Protein AF-A0A3D3L9H2-F1 (afdb_monomer_lite)

Radius of gyration: 18.34 Å; chains: 1; bounding box: 43×38×51 Å

Foldseek 3Di:
DDDDDDDDDDDPPPDDPDPPDDPDDDVPDQDVVLLVVLLCCCCPVFNQAAAFEAEAEEEPDDPNNVVSNCVNCVVNNYHYDYDYHYVVVVVVCVVVDDPVVVVVVVVVVVVVVVRGPYD

Secondary structure (DSSP, 8-state):
----------------------S--------HHHHHHHHHIIIIIS---TT-EEEEEEES--THHHHHHHHHHHHTT-EEEEEEE-HHHHHHHHHT--HHHHHHHHHHHHHHHTT-SB-

Structure (mmCIF, N/CA/C/O backbone):
data_AF-A0A3D3L9H2-F1
#
_entry.id   AF-A0A3D3L9H2-F1
#
loop_
_atom_site.group_PDB
_atom_site.id
_atom_site.type_symbol
_atom_site.label_atom_id
_atom_site.label_alt_id
_atom_site.label_comp_id
_atom_site.label_asym_id
_atom_site.label_entity_id
_atom_site.label_seq_id
_atom_site.pdbx_PDB_ins_code
_atom_site.Cartn_x
_atom_site.Cartn_y
_atom_site.Cartn_z
_atom_site.occupancy
_atom_site.B_iso_or_equiv
_atom_site.auth_seq_id
_atom_site.auth_comp_id
_atom_site.auth_asym_id
_atom_site.auth_atom_id
_atom_site.pdbx_PDB_model_num
ATOM 1 N N . MET A 1 1 ? 2.765 2.102 -36.249 1.00 35.34 1 MET A N 1
ATOM 2 C CA . MET A 1 1 ? 2.638 3.569 -36.111 1.00 35.34 1 MET A CA 1
ATOM 3 C C . MET A 1 1 ? 1.480 3.850 -35.159 1.00 35.34 1 MET A C 1
ATOM 5 O O . MET A 1 1 ? 0.342 3.926 -35.599 1.00 35.34 1 MET A O 1
ATOM 9 N N . PHE A 1 2 ? 1.743 3.882 -33.849 1.00 30.17 2 PHE A N 1
ATOM 10 C CA . PHE A 1 2 ? 0.716 4.150 -32.835 1.00 30.17 2 PHE A CA 1
ATOM 11 C C . PHE A 1 2 ? 0.670 5.651 -32.561 1.00 30.17 2 PHE A C 1
ATOM 13 O O . PHE A 1 2 ? 1.664 6.256 -32.166 1.00 30.17 2 PHE A O 1
ATOM 20 N N . ARG A 1 3 ? -0.476 6.261 -32.855 1.00 27.02 3 ARG A N 1
ATOM 21 C CA . ARG A 1 3 ? -0.701 7.699 -32.752 1.00 27.02 3 ARG A CA 1
ATOM 22 C C . ARG A 1 3 ? -1.293 8.006 -31.377 1.00 27.02 3 ARG A C 1
ATOM 24 O O . ARG A 1 3 ? -2.447 7.687 -31.123 1.00 27.02 3 ARG A O 1
ATOM 31 N N . TRP A 1 4 ? -0.507 8.644 -30.516 1.00 28.33 4 TRP A N 1
ATOM 32 C CA . TRP A 1 4 ? -0.996 9.307 -29.309 1.00 28.33 4 TRP A CA 1
ATOM 33 C C . TRP A 1 4 ? -1.699 10.608 -29.716 1.00 28.33 4 TRP A C 1
ATOM 35 O O . TRP A 1 4 ? -1.053 11.550 -30.175 1.00 28.33 4 TRP A O 1
ATOM 45 N N . THR A 1 5 ? -3.024 10.678 -29.597 1.00 43.22 5 THR A N 1
ATOM 46 C CA . THR A 1 5 ? -3.766 11.943 -29.723 1.00 43.22 5 THR A CA 1
ATOM 47 C C . THR A 1 5 ? -4.059 12.526 -28.346 1.00 43.22 5 THR A C 1
ATOM 49 O O . THR A 1 5 ? -4.691 11.893 -27.507 1.00 43.22 5 THR A O 1
ATOM 52 N N . ARG A 1 6 ? -3.569 13.756 -28.161 1.00 39.47 6 ARG A N 1
ATOM 53 C CA . ARG A 1 6 ? -3.789 14.708 -27.065 1.00 39.47 6 ARG A CA 1
ATOM 54 C C . ARG A 1 6 ? -5.237 14.691 -26.540 1.00 39.47 6 ARG A C 1
ATOM 56 O O . ARG A 1 6 ? -6.177 14.766 -27.325 1.00 39.47 6 ARG A O 1
ATOM 63 N N . PHE A 1 7 ? -5.385 14.658 -25.215 1.00 37.97 7 PHE A N 1
ATOM 64 C CA . PHE A 1 7 ? -6.657 14.807 -24.501 1.00 37.97 7 PHE A CA 1
ATOM 65 C C . PHE A 1 7 ? -7.315 16.151 -24.868 1.00 37.97 7 PHE A C 1
ATOM 67 O O . PHE A 1 7 ? -6.762 17.212 -24.579 1.00 37.97 7 PHE A O 1
ATOM 74 N N . SER A 1 8 ? -8.489 16.112 -25.502 1.00 37.19 8 SER A N 1
ATOM 75 C CA . SER A 1 8 ? -9.398 17.256 -25.609 1.00 37.19 8 SER A CA 1
ATOM 76 C C . SER A 1 8 ? -10.513 17.083 -24.585 1.00 37.19 8 SER A C 1
ATOM 78 O O . SER A 1 8 ? -11.194 16.060 -24.562 1.00 37.19 8 SER A O 1
ATOM 80 N N . SER A 1 9 ? -10.678 18.092 -23.737 1.00 50.94 9 SER A N 1
ATOM 81 C CA . SER A 1 9 ? -11.713 18.206 -22.717 1.00 50.94 9 SER A CA 1
ATOM 82 C C . SER A 1 9 ? -13.121 18.029 -23.299 1.00 50.94 9 SER A C 1
ATOM 84 O O . SER A 1 9 ? -13.606 18.885 -24.037 1.00 50.94 9 SER A O 1
ATOM 86 N N . GLY A 1 10 ? -13.789 16.948 -22.914 1.00 38.88 10 GLY A N 1
ATOM 87 C CA . GLY A 1 10 ? -15.223 16.749 -23.091 1.00 38.88 10 GLY A CA 1
ATOM 88 C C . GLY A 1 10 ? -15.671 15.661 -22.126 1.00 38.88 10 GLY A C 1
ATOM 89 O O . GLY A 1 10 ? -15.357 14.496 -22.333 1.00 38.88 10 GLY A O 1
ATOM 90 N N . SER A 1 11 ? -16.323 16.051 -21.030 1.00 43.22 11 SER A N 1
ATOM 91 C CA . SER A 1 11 ? -16.891 15.118 -20.050 1.00 43.22 11 SER A CA 1
ATOM 92 C C . SER A 1 11 ? -18.029 14.313 -20.688 1.00 43.22 11 SER A C 1
ATOM 94 O O .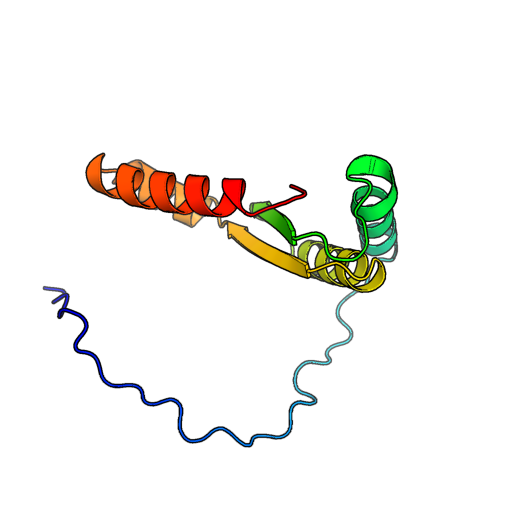 SER A 1 11 ? -18.982 14.936 -21.159 1.00 43.22 11 SER A O 1
ATOM 96 N N . PRO A 1 12 ? -17.995 12.965 -20.666 1.00 40.84 12 PRO A N 1
ATOM 97 C CA . PRO A 1 12 ? -19.131 12.141 -21.054 1.00 40.84 12 PRO A CA 1
ATOM 98 C C . PRO A 1 12 ? -19.830 11.508 -19.839 1.00 40.84 12 PRO A C 1
ATOM 100 O O . PRO A 1 12 ? -20.582 10.553 -20.001 1.00 40.84 12 PRO A O 1
ATOM 103 N N . PHE A 1 13 ? -19.598 11.994 -18.612 1.00 42.50 13 PHE A N 1
ATOM 104 C CA . PHE A 1 13 ? -20.194 11.405 -17.404 1.00 42.50 13 PHE A CA 1
ATOM 105 C C . PHE A 1 13 ? -21.634 11.898 -17.180 1.00 42.50 13 PHE A C 1
ATOM 107 O O . PHE A 1 13 ? -21.972 12.507 -16.171 1.00 42.50 13 PHE A O 1
ATOM 114 N N . ALA A 1 14 ? -22.489 11.641 -18.164 1.00 44.41 14 ALA A N 1
ATOM 115 C CA . ALA A 1 14 ? -23.934 11.759 -18.068 1.00 44.41 14 ALA A CA 1
ATOM 116 C C . ALA A 1 14 ? -24.541 10.502 -18.697 1.00 44.41 14 ALA A C 1
ATOM 118 O O . ALA A 1 14 ? -24.836 10.498 -19.886 1.00 44.41 14 ALA A O 1
ATOM 119 N N . ALA A 1 15 ? -24.635 9.437 -17.890 1.00 44.09 15 ALA A N 1
ATOM 120 C CA . ALA A 1 15 ? -25.586 8.317 -17.974 1.00 44.09 15 ALA A CA 1
ATOM 121 C C . ALA A 1 15 ? -24.944 7.021 -17.466 1.00 44.09 15 ALA A C 1
ATOM 123 O O . ALA A 1 15 ? -24.431 6.248 -18.263 1.00 44.09 15 ALA A O 1
ATOM 124 N N . LEU A 1 16 ? -25.023 6.758 -16.159 1.00 40.03 16 LEU A N 1
ATOM 125 C CA . LEU A 1 16 ? -25.034 5.397 -15.609 1.00 40.03 16 LEU A CA 1
ATOM 126 C C . LEU A 1 16 ? -25.831 5.400 -14.293 1.00 40.03 16 LEU A C 1
ATOM 128 O O . LEU A 1 16 ? -25.287 5.179 -13.215 1.00 40.03 16 LEU A O 1
ATOM 132 N N . ASP A 1 17 ? -27.139 5.644 -14.395 1.00 41.56 17 ASP A N 1
ATOM 133 C CA . ASP A 1 17 ? -28.100 5.088 -13.437 1.00 41.56 17 ASP A CA 1
ATOM 134 C C . ASP A 1 17 ? -28.208 3.586 -13.735 1.00 41.56 17 ASP A C 1
ATOM 136 O O . ASP A 1 17 ? -29.051 3.126 -14.504 1.00 41.56 17 ASP A O 1
ATOM 140 N N . ALA A 1 18 ? -27.278 2.814 -13.180 1.00 44.47 18 ALA A N 1
ATOM 141 C CA . ALA A 1 18 ? -27.347 1.363 -13.152 1.00 44.47 18 ALA A CA 1
ATOM 142 C C . ALA A 1 18 ? -27.372 0.932 -11.680 1.00 44.47 18 ALA A C 1
ATOM 144 O O . ALA A 1 18 ? -26.495 1.351 -10.919 1.00 44.47 18 ALA A O 1
ATOM 145 N N . PRO A 1 19 ? -28.352 0.121 -11.237 1.00 40.75 19 PRO A N 1
ATOM 146 C CA . PRO A 1 19 ? -28.412 -0.312 -9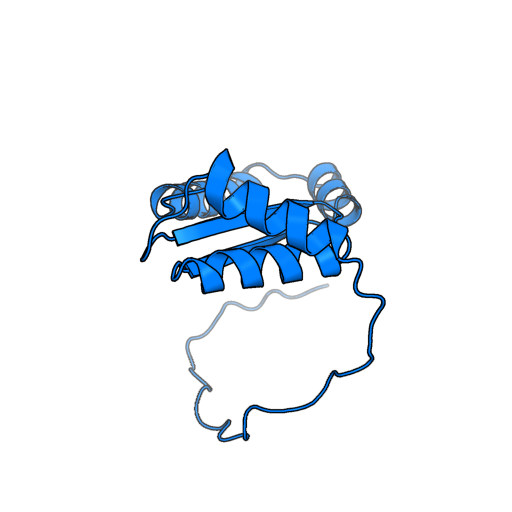.852 1.00 40.75 19 PRO A CA 1
ATOM 147 C C . PRO A 1 19 ? -27.161 -1.129 -9.519 1.00 40.75 19 PRO A C 1
ATOM 149 O O . PRO A 1 19 ? -26.923 -2.216 -10.047 1.00 40.75 19 PRO A O 1
ATOM 152 N N . ALA A 1 20 ? -26.353 -0.567 -8.625 1.00 51.66 20 ALA A N 1
ATOM 153 C CA . ALA A 1 20 ? -25.170 -1.175 -8.054 1.00 51.66 20 ALA A CA 1
ATOM 154 C C . ALA A 1 20 ? -25.555 -2.387 -7.195 1.00 51.66 20 ALA A C 1
ATOM 156 O O . ALA A 1 20 ? -25.718 -2.257 -5.989 1.00 51.66 20 ALA A O 1
ATOM 157 N N . ALA A 1 21 ? -25.703 -3.568 -7.796 1.00 50.09 21 ALA A N 1
ATOM 158 C CA . ALA A 1 21 ? -25.521 -4.837 -7.099 1.00 50.09 21 ALA A CA 1
ATOM 159 C C . ALA A 1 21 ? -25.543 -6.034 -8.060 1.00 50.09 21 ALA A C 1
ATOM 161 O O . ALA A 1 21 ? -26.500 -6.235 -8.801 1.00 50.09 21 ALA A O 1
ATOM 162 N N . ARG A 1 22 ? -24.556 -6.919 -7.853 1.00 51.56 22 ARG A N 1
ATOM 163 C CA . ARG A 1 22 ? -24.653 -8.383 -8.017 1.00 51.56 22 ARG A CA 1
ATOM 164 C C . ARG A 1 22 ? -24.183 -9.018 -9.330 1.00 51.56 22 ARG A C 1
ATOM 166 O O . ARG A 1 22 ? -24.874 -9.865 -9.875 1.00 51.56 22 ARG A O 1
ATOM 173 N N . VAL A 1 23 ? -22.944 -8.758 -9.735 1.00 51.19 23 VAL A N 1
ATOM 174 C CA . VAL A 1 23 ? -22.130 -9.698 -10.538 1.00 51.19 23 VAL A CA 1
ATOM 175 C C . VAL A 1 23 ? -20.677 -9.407 -10.135 1.00 51.19 23 VAL A C 1
ATOM 177 O O . VAL A 1 23 ? -20.180 -8.338 -10.446 1.00 51.19 23 VAL A O 1
ATOM 180 N N . TYR A 1 24 ? -20.037 -10.109 -9.197 1.00 47.12 24 TYR A N 1
ATOM 181 C CA . TYR A 1 24 ? -19.552 -11.487 -9.256 1.00 47.12 24 TYR A CA 1
ATOM 182 C C . TYR A 1 24 ? -19.659 -12.143 -7.868 1.00 47.12 24 TYR A C 1
ATOM 184 O O . TYR A 1 24 ? -18.980 -11.731 -6.929 1.00 47.12 24 TYR A O 1
ATOM 192 N N . SER A 1 25 ? -20.474 -13.188 -7.721 1.00 51.25 25 SER A N 1
ATOM 193 C CA . SER A 1 25 ? -20.375 -14.103 -6.579 1.00 51.25 25 SER A CA 1
ATOM 194 C C . SER A 1 25 ? -20.176 -15.513 -7.112 1.00 51.25 25 SER A C 1
ATOM 196 O O . SER A 1 25 ? -21.112 -16.294 -7.234 1.00 51.25 25 SER A O 1
ATOM 198 N N . SER A 1 26 ? -18.929 -15.816 -7.456 1.00 48.91 26 SER A N 1
ATOM 199 C CA . SER A 1 26 ? -18.417 -17.168 -7.255 1.00 48.91 26 SER A CA 1
ATOM 200 C C . SER A 1 26 ? -17.938 -17.220 -5.802 1.00 48.91 26 SER A C 1
ATOM 202 O O . SER A 1 26 ? -17.269 -16.271 -5.379 1.00 48.91 26 SER A O 1
ATOM 204 N N . PRO A 1 27 ? -18.252 -18.259 -5.008 1.00 53.09 27 PRO A N 1
ATOM 205 C CA . PRO A 1 27 ? -17.685 -18.409 -3.675 1.00 53.09 27 PRO A CA 1
ATOM 206 C C . PRO A 1 27 ? -16.213 -18.797 -3.849 1.00 53.09 27 PRO A C 1
ATOM 208 O O . PRO A 1 27 ? -15.848 -19.968 -3.843 1.00 53.09 27 PRO A O 1
ATOM 211 N N . ALA A 1 28 ? -15.359 -17.814 -4.125 1.00 55.59 28 ALA A N 1
ATOM 212 C CA . ALA A 1 28 ? -13.940 -18.043 -4.316 1.00 55.59 28 ALA A CA 1
ATOM 213 C C . ALA A 1 28 ? -13.309 -18.273 -2.942 1.00 55.59 28 ALA A C 1
ATOM 215 O O . ALA A 1 28 ? -13.282 -17.353 -2.129 1.00 55.59 28 ALA A O 1
ATOM 216 N N . MET A 1 29 ? -12.879 -19.518 -2.706 1.00 66.88 29 MET A N 1
ATOM 217 C CA . MET A 1 29 ? -11.896 -19.977 -1.716 1.00 66.88 29 MET A CA 1
ATOM 218 C C . MET A 1 29 ? -11.426 -18.871 -0.758 1.00 66.88 29 MET A C 1
ATOM 220 O O . MET A 1 29 ? -10.404 -18.220 -0.964 1.00 66.88 29 MET A O 1
ATOM 224 N N . HIS A 1 30 ? -12.239 -18.623 0.264 1.00 73.19 30 HIS A N 1
ATOM 225 C CA . HIS A 1 30 ? -11.978 -17.613 1.273 1.00 73.19 30 HIS A CA 1
ATOM 226 C C . HIS A 1 30 ? -11.168 -18.263 2.391 1.00 73.19 30 HIS A C 1
ATOM 228 O O . HIS A 1 30 ? -11.729 -18.978 3.220 1.00 73.19 30 HIS A O 1
ATOM 234 N N . ASP A 1 31 ? -9.849 -18.067 2.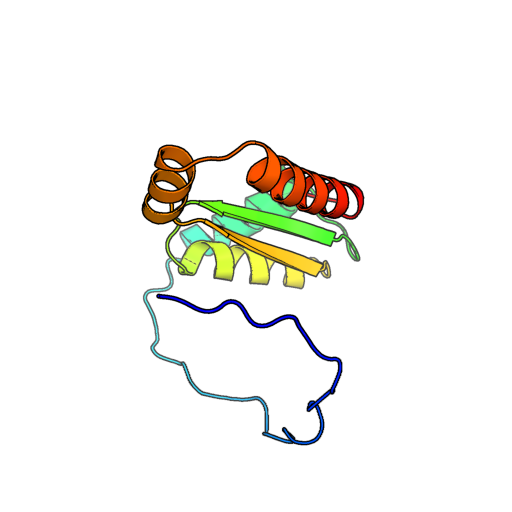380 1.00 88.00 31 ASP A N 1
ATOM 235 C CA . ASP A 1 31 ? -9.007 -18.507 3.491 1.00 88.00 31 ASP A CA 1
ATOM 236 C C . ASP A 1 31 ? -9.129 -17.493 4.649 1.00 88.00 31 ASP A C 1
ATOM 238 O O . ASP A 1 31 ? -8.687 -16.347 4.501 1.00 88.00 31 ASP A O 1
ATOM 242 N N . PRO A 1 32 ? -9.697 -17.881 5.810 1.00 92.19 32 PRO A N 1
ATOM 243 C CA . PRO A 1 32 ? -9.867 -16.982 6.952 1.00 92.19 32 PRO A CA 1
ATOM 244 C C . PRO A 1 32 ? -8.540 -16.453 7.513 1.00 92.19 32 PRO A C 1
ATOM 246 O O . PRO A 1 32 ? -8.530 -15.431 8.201 1.00 92.19 32 PRO A O 1
ATOM 249 N N . ARG A 1 33 ? -7.407 -17.102 7.212 1.00 94.44 33 ARG A N 1
ATOM 250 C CA . ARG A 1 33 ? -6.079 -16.622 7.617 1.00 94.44 33 ARG A CA 1
ATOM 251 C C . ARG A 1 33 ? -5.709 -15.311 6.928 1.00 94.44 33 ARG A C 1
ATOM 253 O O . ARG A 1 33 ? -5.065 -14.472 7.551 1.00 94.44 33 ARG A O 1
ATOM 260 N N . VAL A 1 34 ? -6.141 -15.109 5.679 1.00 95.12 34 VAL A N 1
ATOM 261 C CA . VAL A 1 34 ? -5.886 -13.863 4.933 1.00 95.12 34 VAL A CA 1
ATOM 262 C C . VAL A 1 34 ? -6.636 -12.701 5.582 1.00 95.12 34 VAL A C 1
ATOM 264 O O . VAL A 1 34 ? -6.068 -11.633 5.793 1.00 95.12 34 VAL A O 1
ATOM 267 N N . ASP A 1 35 ? -7.882 -12.935 5.990 1.00 95.06 35 ASP A N 1
ATOM 268 C CA . ASP A 1 35 ? -8.684 -11.955 6.723 1.00 95.06 35 ASP A CA 1
ATOM 269 C C . ASP A 1 35 ? -8.096 -11.629 8.096 1.00 95.06 35 ASP A C 1
ATOM 271 O O . ASP A 1 35 ? -8.079 -10.468 8.510 1.00 95.06 35 ASP A O 1
ATOM 275 N N . GLN A 1 36 ? -7.612 -12.644 8.815 1.00 96.25 36 GLN A N 1
ATOM 276 C CA . GLN A 1 36 ? -6.972 -12.446 10.110 1.00 96.25 36 GLN A CA 1
ATOM 277 C C . GLN A 1 36 ? -5.699 -11.606 9.976 1.00 96.25 36 GLN A C 1
ATOM 279 O O . GLN A 1 36 ? -5.533 -10.639 10.721 1.00 96.25 36 GLN A O 1
ATOM 284 N N . LEU A 1 37 ? -4.848 -11.929 9.000 1.00 96.62 37 LEU A N 1
ATOM 285 C CA . LEU A 1 37 ? -3.640 -11.165 8.707 1.00 96.62 37 LEU A CA 1
ATOM 286 C C . LEU A 1 37 ? -3.978 -9.719 8.330 1.00 96.62 37 LEU A C 1
ATOM 288 O O . LEU A 1 37 ? -3.399 -8.792 8.890 1.00 96.62 37 LEU A O 1
ATOM 292 N N . ALA A 1 38 ? -4.952 -9.508 7.441 1.00 96.94 38 ALA A N 1
ATOM 293 C CA . ALA A 1 38 ? -5.369 -8.170 7.033 1.00 96.94 38 ALA A CA 1
ATOM 294 C C . ALA A 1 38 ? -5.836 -7.320 8.225 1.00 96.94 38 ALA A C 1
ATOM 296 O O . ALA A 1 38 ? -5.457 -6.157 8.348 1.00 96.94 38 ALA A O 1
ATOM 297 N N . ARG A 1 39 ? -6.612 -7.904 9.149 1.00 96.56 39 ARG A N 1
ATOM 298 C CA . ARG A 1 39 ? -7.022 -7.217 10.386 1.00 96.56 39 ARG A CA 1
ATOM 299 C C . ARG A 1 39 ? -5.830 -6.888 11.275 1.00 96.56 39 ARG A C 1
ATOM 301 O O . ARG A 1 39 ? -5.784 -5.789 11.819 1.00 96.56 39 ARG A O 1
ATOM 308 N N . GLN A 1 40 ? -4.882 -7.813 11.418 1.00 97.06 40 GLN A N 1
ATOM 309 C CA . GLN A 1 40 ? -3.683 -7.590 12.223 1.00 97.06 40 GLN A CA 1
ATOM 310 C C . GLN A 1 40 ? -2.835 -6.444 11.675 1.00 97.06 40 GLN A C 1
ATOM 312 O O . GLN A 1 40 ? -2.474 -5.550 12.437 1.00 97.06 40 GLN A O 1
ATOM 317 N N . LEU A 1 41 ? -2.591 -6.430 10.364 1.00 96.81 41 LEU A N 1
ATOM 318 C CA . LEU A 1 41 ? -1.841 -5.361 9.712 1.00 96.81 41 LEU A CA 1
ATOM 319 C C . LEU A 1 41 ? -2.519 -4.008 9.941 1.00 96.81 41 LEU A C 1
ATOM 321 O O . LEU A 1 41 ? -1.894 -3.111 10.495 1.00 96.81 41 LEU A O 1
ATOM 325 N N . VAL A 1 42 ? -3.816 -3.903 9.638 1.00 96.44 42 VAL A N 1
ATOM 326 C CA . VAL A 1 42 ? -4.565 -2.640 9.740 1.00 96.44 42 VAL A CA 1
ATOM 327 C C . VAL A 1 42 ? -4.664 -2.127 11.183 1.00 96.44 42 VAL A C 1
ATOM 329 O O . VAL A 1 42 ? -4.473 -0.936 11.431 1.00 96.44 42 VAL A O 1
ATOM 332 N N . GLN A 1 43 ? -4.980 -3.000 12.144 1.00 93.38 43 GLN A N 1
ATOM 333 C CA . GLN A 1 43 ? -5.297 -2.585 13.517 1.00 93.38 43 GLN A CA 1
ATOM 334 C C . GLN A 1 43 ? -4.073 -2.506 14.427 1.00 93.38 43 GLN A C 1
ATOM 336 O O . GLN A 1 43 ? -3.997 -1.606 15.259 1.00 93.38 43 GLN A O 1
ATOM 341 N N . TYR A 1 44 ? -3.138 -3.449 14.303 1.00 92.69 44 TYR A N 1
ATOM 342 C CA . TYR A 1 44 ? -1.994 -3.540 15.209 1.00 92.69 44 TYR A CA 1
ATOM 343 C C . TYR A 1 44 ? -0.737 -2.928 14.602 1.00 92.69 44 TYR A C 1
ATOM 345 O O . TYR A 1 44 ? -0.081 -2.134 15.273 1.00 92.69 44 TYR A O 1
ATOM 353 N N . SER A 1 45 ? -0.400 -3.278 13.357 1.00 93.88 45 SER A N 1
ATOM 354 C CA . SER A 1 45 ? 0.853 -2.829 12.736 1.00 93.88 45 SER A CA 1
ATOM 355 C C . SER A 1 45 ? 0.789 -1.366 12.308 1.00 93.88 45 SER A C 1
ATOM 357 O O . SER A 1 45 ? 1.660 -0.589 12.682 1.00 93.88 45 SER A O 1
ATOM 359 N N . THR A 1 46 ? -0.250 -0.980 11.568 1.00 93.81 46 THR A N 1
ATOM 360 C CA . THR A 1 46 ? -0.405 0.386 11.041 1.00 93.81 46 THR A CA 1
ATOM 361 C C . THR A 1 46 ? -1.291 1.268 11.919 1.00 93.81 46 THR A C 1
ATOM 363 O O . THR A 1 46 ? -1.349 2.470 11.703 1.00 93.81 46 THR A O 1
ATOM 366 N N . GLN A 1 47 ? -1.975 0.688 12.916 1.00 95.69 47 GLN A N 1
ATOM 367 C CA . GLN A 1 47 ? -2.831 1.398 13.880 1.00 95.69 47 GLN A CA 1
ATOM 368 C C . GLN A 1 47 ? -3.803 2.391 13.226 1.00 95.69 47 GLN A C 1
ATOM 370 O O . GLN A 1 47 ? -3.984 3.512 13.708 1.00 95.69 47 GLN A O 1
ATOM 375 N N . VAL A 1 48 ? -4.431 1.963 12.129 1.00 96.62 48 VAL A N 1
ATOM 376 C CA . VAL A 1 48 ? -5.307 2.805 11.308 1.00 96.62 48 VAL A CA 1
ATOM 377 C C . VAL A 1 48 ? -6.446 3.367 12.148 1.00 96.62 48 VAL A C 1
ATOM 379 O O . VAL A 1 48 ? -7.143 2.638 12.865 1.00 96.62 48 VAL A O 1
ATOM 382 N N . LYS A 1 49 ? -6.668 4.672 12.020 1.00 96.31 49 LYS A N 1
ATOM 383 C CA . LYS A 1 49 ? -7.713 5.414 12.716 1.00 96.31 49 LYS A CA 1
ATOM 384 C C . LYS A 1 49 ? -8.850 5.758 11.768 1.00 96.31 49 LYS A C 1
ATOM 386 O O . LYS A 1 49 ? -8.747 5.748 10.544 1.00 96.31 49 LYS A O 1
ATOM 391 N N . LYS A 1 50 ? -9.994 6.084 12.366 1.00 97.62 50 LYS A N 1
ATOM 392 C CA . LYS A 1 50 ? -11.159 6.554 11.621 1.00 97.62 50 LYS A CA 1
ATOM 393 C C . LYS A 1 50 ? -10.796 7.826 10.852 1.00 97.62 50 LYS A C 1
ATOM 395 O O . LYS A 1 50 ? -10.437 8.825 11.466 1.00 97.62 50 LYS A O 1
ATOM 400 N N . GLY A 1 51 ? -11.053 7.812 9.548 1.00 96.44 51 GLY A N 1
ATOM 401 C CA . GLY A 1 51 ? -10.818 8.946 8.656 1.00 96.44 51 GLY A CA 1
ATOM 402 C C . GLY A 1 51 ? -9.493 8.899 7.899 1.00 96.44 51 GLY A C 1
ATOM 403 O O . GLY A 1 51 ? -9.405 9.600 6.895 1.00 96.44 51 GLY A O 1
ATOM 404 N N . ASP A 1 52 ? -8.548 8.048 8.310 1.00 97.81 52 ASP A N 1
ATOM 405 C CA . ASP A 1 52 ? -7.228 7.946 7.683 1.00 97.81 52 ASP A CA 1
ATOM 406 C C . ASP A 1 52 ? -7.332 7.555 6.204 1.00 97.81 52 ASP A C 1
ATOM 408 O O . ASP A 1 52 ? -8.163 6.723 5.810 1.00 97.81 52 ASP A O 1
ATOM 412 N N . LEU A 1 53 ? -6.457 8.134 5.388 1.00 97.62 53 LEU A N 1
ATOM 413 C CA . LEU A 1 53 ? -6.165 7.676 4.037 1.00 97.62 53 LEU A CA 1
ATOM 414 C C . LEU A 1 53 ? -5.044 6.639 4.094 1.00 97.62 53 LEU A C 1
ATOM 416 O O . LEU A 1 53 ? -3.906 6.952 4.436 1.00 97.62 53 LEU A O 1
ATOM 420 N N . VAL A 1 54 ? -5.379 5.395 3.757 1.00 97.75 54 VAL A N 1
ATOM 421 C CA . VAL A 1 54 ? -4.460 4.255 3.837 1.00 97.75 54 VAL A CA 1
ATOM 422 C C . VAL A 1 54 ? -4.072 3.834 2.434 1.00 97.75 54 VAL A C 1
ATOM 424 O O . VAL A 1 54 ? -4.936 3.401 1.666 1.00 97.75 54 VAL A O 1
ATOM 427 N N . TRP A 1 55 ? -2.790 3.932 2.100 1.00 97.62 55 TRP A N 1
ATOM 428 C CA . TRP A 1 55 ? -2.293 3.488 0.807 1.00 97.62 55 TRP A CA 1
ATOM 429 C C . TRP A 1 55 ? -1.835 2.036 0.861 1.00 97.62 55 TRP A C 1
ATOM 431 O O . TRP A 1 55 ? -0.875 1.694 1.529 1.00 97.62 55 TRP A O 1
ATOM 441 N N . LEU A 1 56 ? -2.540 1.177 0.134 1.00 97.12 56 LEU A N 1
ATOM 442 C CA . LEU A 1 56 ? -2.221 -0.231 -0.031 1.00 97.12 56 LEU A CA 1
ATOM 443 C C . LEU A 1 56 ? -1.466 -0.420 -1.347 1.00 97.12 56 LEU A C 1
ATOM 445 O O . LEU A 1 56 ? -2.084 -0.403 -2.417 1.00 97.12 56 LEU A O 1
ATOM 449 N N . ASP A 1 57 ? -0.153 -0.618 -1.255 1.00 95.75 57 ASP A N 1
ATOM 450 C CA . ASP A 1 57 ? 0.705 -0.871 -2.412 1.00 95.75 57 ASP A CA 1
ATOM 451 C C . ASP A 1 57 ? 1.070 -2.358 -2.517 1.00 95.75 57 ASP A C 1
ATOM 453 O O . ASP A 1 57 ? 1.771 -2.925 -1.678 1.00 95.75 57 ASP A O 1
ATOM 457 N N . CYS A 1 58 ? 0.501 -3.033 -3.510 1.00 96.19 58 CYS A N 1
ATOM 458 C CA . CYS A 1 58 ? 0.431 -4.490 -3.568 1.00 96.19 58 CYS A CA 1
ATOM 459 C C . CYS A 1 58 ? 1.158 -5.031 -4.804 1.00 96.19 58 CYS A C 1
ATOM 461 O O . CYS A 1 58 ? 0.725 -4.779 -5.925 1.00 96.19 58 CYS A O 1
ATOM 463 N N . TYR A 1 59 ? 2.199 -5.844 -4.605 1.00 96.31 59 TYR A N 1
ATOM 464 C CA . TYR A 1 59 ? 3.038 -6.405 -5.675 1.00 96.31 59 TYR A CA 1
ATOM 465 C C . TYR A 1 59 ? 2.799 -7.908 -5.839 1.00 96.31 59 TYR A C 1
ATOM 467 O O . TYR A 1 59 ? 3.028 -8.664 -4.898 1.00 96.31 59 TYR A O 1
ATOM 475 N N . ASP A 1 60 ? 2.328 -8.336 -7.016 1.00 94.75 60 ASP A N 1
ATOM 476 C CA . ASP A 1 60 ? 2.088 -9.743 -7.398 1.00 94.75 60 ASP A CA 1
ATOM 477 C C . ASP A 1 60 ? 1.300 -10.586 -6.377 1.00 94.75 60 ASP A C 1
ATOM 479 O O . ASP A 1 60 ? 1.419 -11.813 -6.314 1.00 94.75 60 ASP A O 1
ATOM 483 N N . VAL A 1 61 ? 0.474 -9.941 -5.553 1.00 93.12 61 VAL A N 1
ATOM 484 C CA . VAL A 1 61 ? -0.351 -10.633 -4.561 1.00 93.12 61 VAL A CA 1
ATOM 485 C C . VAL A 1 61 ? -1.630 -11.175 -5.203 1.00 93.12 61 VAL A C 1
ATOM 487 O O . VAL A 1 61 ? -2.230 -10.516 -6.057 1.00 93.12 61 VAL A O 1
ATOM 490 N N . PRO A 1 62 ? -2.120 -12.354 -4.778 1.00 92.69 62 PRO A N 1
ATOM 491 C CA . PRO A 1 62 ? -3.414 -12.843 -5.231 1.00 92.69 62 PRO A CA 1
ATOM 492 C C . PRO A 1 62 ? -4.519 -11.891 -4.768 1.00 92.69 62 PRO A C 1
ATOM 494 O O . PRO A 1 62 ? -4.491 -11.410 -3.637 1.00 92.69 62 PRO A O 1
ATOM 497 N N . ASN A 1 63 ? -5.539 -11.686 -5.607 1.00 92.31 63 ASN A N 1
ATOM 498 C CA . ASN A 1 63 ? -6.620 -10.716 -5.371 1.00 92.31 63 ASN A CA 1
ATOM 499 C C . ASN A 1 63 ? -7.314 -10.849 -4.005 1.00 92.31 63 ASN A C 1
ATOM 501 O O . ASN A 1 63 ? -7.867 -9.873 -3.505 1.00 92.31 63 ASN A O 1
ATOM 505 N N . CYS A 1 64 ? -7.290 -12.027 -3.376 1.00 93.12 64 CYS A N 1
ATOM 506 C CA . CYS A 1 64 ? -7.854 -12.217 -2.041 1.00 93.12 64 CYS A CA 1
ATOM 507 C C . CYS A 1 64 ? -7.193 -11.329 -0.970 1.00 93.12 64 CYS A C 1
ATOM 509 O O . CYS A 1 64 ? -7.891 -10.877 -0.066 1.00 93.12 64 CYS A O 1
ATOM 511 N N . VAL A 1 65 ? -5.896 -11.027 -1.091 1.00 94.62 65 VAL A N 1
ATOM 512 C CA . VAL A 1 65 ? -5.140 -10.211 -0.128 1.00 94.62 65 VAL A CA 1
ATOM 513 C C . VAL A 1 65 ? -5.560 -8.734 -0.158 1.00 94.62 65 VAL A C 1
ATOM 515 O O . VAL A 1 65 ? -6.031 -8.251 0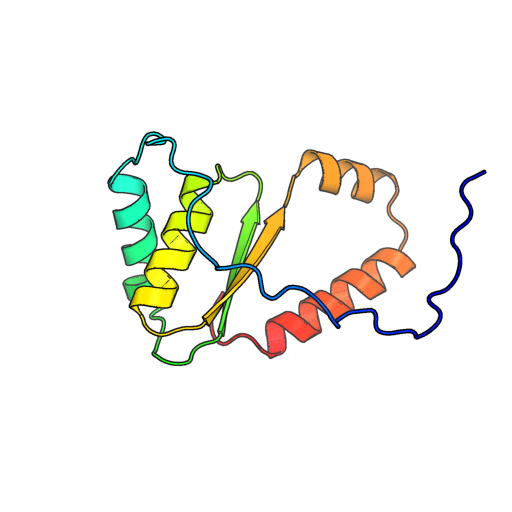.874 1.00 94.62 65 VAL A O 1
ATOM 518 N N . PRO A 1 66 ? -5.483 -8.002 -1.291 1.00 96.06 66 PRO A N 1
ATOM 519 C CA . PRO A 1 66 ? -5.921 -6.609 -1.336 1.00 96.06 66 PRO A CA 1
ATOM 520 C C . PRO A 1 66 ? -7.416 -6.483 -1.026 1.00 96.06 66 PRO A C 1
ATOM 522 O O . PRO A 1 66 ? -7.815 -5.548 -0.340 1.00 96.06 66 PRO A O 1
ATOM 525 N N . LEU A 1 67 ? -8.251 -7.452 -1.428 1.00 96.19 67 LEU A N 1
ATOM 526 C CA . LEU A 1 67 ? -9.669 -7.465 -1.050 1.00 96.19 67 LEU A CA 1
ATOM 527 C C . LEU A 1 67 ? -9.871 -7.574 0.470 1.00 96.19 67 LEU A C 1
ATOM 529 O O . LEU A 1 67 ? -10.725 -6.872 1.017 1.00 96.19 67 LEU A O 1
ATOM 533 N N . ALA A 1 68 ? -9.105 -8.424 1.158 1.00 96.44 68 ALA A N 1
ATOM 534 C CA . ALA A 1 68 ? -9.161 -8.544 2.614 1.00 96.44 68 ALA A CA 1
ATOM 535 C C . ALA A 1 68 ? -8.660 -7.269 3.317 1.00 96.44 68 ALA A C 1
ATOM 537 O O . ALA A 1 68 ? -9.306 -6.797 4.255 1.00 96.44 68 ALA A O 1
ATOM 538 N N . LEU A 1 69 ? -7.572 -6.663 2.829 1.00 97.31 69 LEU A N 1
ATOM 539 C CA . LEU A 1 69 ? -7.040 -5.398 3.352 1.00 97.31 69 LEU A CA 1
ATOM 540 C C . LEU A 1 69 ? -8.040 -4.249 3.193 1.00 97.31 69 LEU A C 1
ATOM 542 O O . LEU A 1 69 ? -8.334 -3.563 4.169 1.00 97.31 69 LEU A O 1
ATOM 546 N N . ILE A 1 70 ? -8.651 -4.094 2.013 1.00 97.38 70 ILE A N 1
ATOM 547 C CA . ILE A 1 70 ? -9.706 -3.095 1.771 1.00 97.38 70 ILE A CA 1
ATOM 548 C C . ILE A 1 70 ? -10.841 -3.263 2.787 1.00 97.38 70 ILE A C 1
ATOM 550 O O . ILE A 1 70 ? -11.274 -2.288 3.403 1.00 97.38 70 ILE A O 1
ATOM 554 N N . ARG A 1 71 ? -11.313 -4.498 3.003 1.00 97.38 71 ARG A N 1
ATOM 555 C CA . ARG A 1 71 ? -12.380 -4.785 3.976 1.00 97.38 71 ARG A CA 1
ATOM 556 C C . ARG A 1 71 ? -11.964 -4.416 5.399 1.00 97.38 71 ARG A C 1
ATOM 558 O O . ARG A 1 71 ? -12.769 -3.832 6.122 1.00 97.38 71 ARG A O 1
ATOM 565 N N . ALA A 1 72 ? -10.731 -4.725 5.796 1.00 97.38 72 ALA A N 1
ATOM 566 C CA . ALA A 1 72 ? -10.208 -4.393 7.118 1.00 97.38 72 ALA A CA 1
ATOM 567 C C . ALA A 1 72 ? -10.079 -2.871 7.332 1.00 97.38 72 ALA A C 1
ATOM 569 O O . ALA A 1 72 ? -10.508 -2.369 8.372 1.00 97.38 72 ALA A O 1
ATOM 570 N N . VAL A 1 73 ? -9.584 -2.124 6.339 1.00 98.06 73 VAL A N 1
ATOM 571 C CA . VAL A 1 73 ? -9.482 -0.650 6.381 1.00 98.06 73 VAL A CA 1
ATOM 572 C C . VAL A 1 73 ? -10.867 -0.002 6.484 1.00 98.06 73 VAL A C 1
ATOM 574 O O . VAL A 1 73 ? -11.097 0.863 7.330 1.00 98.06 73 VAL A O 1
ATOM 577 N N . VAL A 1 74 ? -11.831 -0.457 5.677 1.00 97.75 74 VAL A N 1
ATOM 578 C CA . VAL A 1 74 ? -13.212 0.052 5.735 1.00 97.75 74 VAL A CA 1
ATOM 579 C C . VAL A 1 74 ? -13.868 -0.281 7.078 1.00 97.75 74 VAL A C 1
ATOM 581 O O . VAL A 1 74 ? -14.568 0.562 7.641 1.00 97.75 74 VAL A O 1
ATOM 584 N N . ALA A 1 75 ? -13.611 -1.465 7.643 1.00 97.38 75 ALA A N 1
ATOM 585 C CA . ALA A 1 75 ? -14.094 -1.829 8.977 1.00 97.38 75 ALA A CA 1
ATOM 586 C C . ALA A 1 75 ? -13.526 -0.910 10.078 1.00 97.38 75 ALA A C 1
ATOM 588 O O . ALA A 1 75 ? -14.234 -0.600 11.039 1.00 97.38 75 ALA A O 1
ATOM 589 N N . ALA A 1 76 ? -12.300 -0.403 9.908 1.00 96.75 76 ALA A N 1
ATOM 590 C CA . ALA A 1 76 ? -11.700 0.627 10.761 1.00 96.75 76 ALA A CA 1
ATOM 591 C C . ALA A 1 76 ? -12.254 2.050 10.507 1.00 96.75 76 ALA A C 1
ATOM 593 O O . ALA A 1 76 ? -11.874 2.996 11.196 1.00 96.75 76 ALA A O 1
ATOM 594 N N . LYS A 1 77 ? -13.202 2.213 9.568 1.00 97.62 77 LYS A N 1
ATOM 595 C CA . LYS A 1 77 ? -13.791 3.496 9.135 1.00 97.62 77 LYS A CA 1
ATOM 596 C C . LYS A 1 77 ? -12.764 4.453 8.512 1.00 97.62 77 LYS A C 1
ATOM 598 O O . LYS A 1 77 ? -12.913 5.673 8.612 1.00 97.62 77 LYS A O 1
ATOM 603 N N . ALA A 1 78 ? -11.744 3.891 7.878 1.00 97.75 78 ALA A N 1
ATOM 604 C CA . ALA A 1 78 ? -10.743 4.595 7.089 1.00 97.75 78 ALA A CA 1
ATOM 605 C C . ALA A 1 78 ? -11.025 4.445 5.584 1.00 97.75 78 ALA A C 1
ATOM 607 O O . ALA A 1 78 ? -11.992 3.793 5.172 1.00 97.75 78 ALA A O 1
ATOM 608 N N . ARG A 1 79 ? -10.202 5.087 4.756 1.00 98.06 79 ARG A N 1
ATOM 609 C CA . ARG A 1 79 ? -10.359 5.163 3.301 1.00 98.06 79 ARG A CA 1
ATOM 610 C C . ARG A 1 79 ? -9.166 4.501 2.604 1.00 98.06 79 ARG A C 1
ATOM 612 O O . ARG A 1 79 ? -8.077 5.068 2.627 1.00 98.06 79 ARG A O 1
ATOM 619 N N . PRO A 1 80 ? -9.350 3.329 1.973 1.00 97.62 80 PRO A N 1
ATOM 620 C CA . PRO A 1 80 ? -8.271 2.669 1.252 1.00 97.62 80 PRO A CA 1
ATOM 621 C C . PRO A 1 80 ? -8.038 3.323 -0.116 1.00 97.62 80 PRO A C 1
ATOM 623 O O . PRO A 1 80 ? -8.977 3.540 -0.883 1.00 97.62 80 PRO A O 1
ATOM 626 N N . VAL A 1 81 ? -6.774 3.568 -0.439 1.00 97.31 81 VAL A N 1
ATOM 627 C CA . VAL A 1 81 ? -6.264 3.881 -1.777 1.00 97.31 81 VAL A CA 1
ATOM 628 C C . VAL A 1 81 ? -5.411 2.694 -2.194 1.00 97.31 81 VAL A C 1
ATOM 630 O O . VAL A 1 81 ? -4.539 2.290 -1.440 1.00 97.31 81 VAL A O 1
ATOM 633 N N . VAL A 1 82 ? -5.675 2.087 -3.349 1.00 96.69 82 VAL A N 1
ATOM 634 C CA . VAL A 1 82 ? -5.055 0.802 -3.710 1.00 96.69 82 VAL A CA 1
ATOM 635 C C . VAL A 1 82 ? -4.300 0.926 -5.013 1.00 96.69 82 VAL A C 1
ATOM 637 O O . VAL A 1 82 ? -4.835 1.449 -5.992 1.00 96.69 82 VAL A O 1
ATOM 640 N N . ARG A 1 83 ? -3.086 0.382 -5.034 1.00 95.50 83 ARG A N 1
ATOM 641 C CA . ARG A 1 83 ? -2.304 0.195 -6.245 1.00 95.50 83 ARG A CA 1
ATOM 642 C C . ARG A 1 83 ? -1.856 -1.256 -6.349 1.00 95.50 83 ARG A C 1
ATOM 644 O O . ARG A 1 83 ? -1.426 -1.865 -5.374 1.00 95.50 83 ARG A O 1
ATOM 651 N N . LEU A 1 84 ? -2.046 -1.818 -7.538 1.00 96.38 84 LEU A N 1
ATOM 652 C CA . LEU A 1 84 ? -1.640 -3.176 -7.865 1.00 96.38 84 LEU A CA 1
ATOM 653 C C . LEU A 1 84 ? -0.483 -3.103 -8.849 1.00 96.38 84 LEU A C 1
ATOM 655 O O . LEU A 1 84 ? -0.577 -2.420 -9.870 1.00 96.38 84 LEU A O 1
ATOM 659 N N . HIS A 1 85 ? 0.571 -3.840 -8.544 1.00 95.94 85 HIS A N 1
ATOM 660 C CA . HIS A 1 85 ? 1.757 -3.962 -9.362 1.00 95.94 85 HIS A CA 1
ATOM 661 C C . HIS A 1 85 ? 1.891 -5.389 -9.869 1.00 95.94 85 HIS A C 1
ATOM 663 O O . HIS A 1 85 ? 1.818 -6.349 -9.101 1.00 95.94 85 HIS A O 1
ATOM 669 N N . ASP A 1 86 ? 2.117 -5.495 -11.174 1.00 96.69 86 ASP A N 1
ATO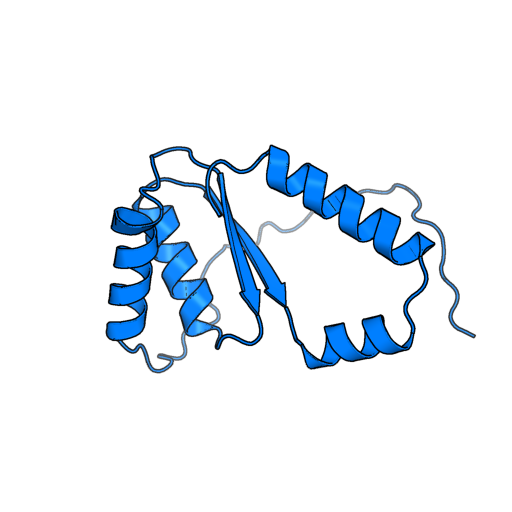M 670 C CA . ASP A 1 86 ? 2.587 -6.710 -11.822 1.00 96.69 86 ASP A CA 1
ATOM 671 C C . ASP A 1 86 ? 4.085 -6.532 -12.093 1.00 96.69 86 ASP A C 1
ATOM 673 O O . ASP A 1 86 ? 4.504 -5.608 -12.807 1.00 96.69 86 ASP A O 1
ATOM 677 N N . THR A 1 87 ? 4.916 -7.388 -11.501 1.00 96.19 87 THR A N 1
ATOM 678 C CA . THR A 1 87 ? 6.373 -7.274 -11.639 1.00 96.19 87 THR A CA 1
ATOM 679 C C . THR A 1 87 ? 6.834 -7.591 -13.055 1.00 96.19 87 THR A C 1
ATOM 681 O O . THR A 1 87 ? 7.857 -7.066 -13.490 1.00 96.19 87 THR A O 1
ATOM 684 N N . ARG A 1 88 ? 6.094 -8.395 -13.830 1.00 96.50 88 ARG A N 1
ATOM 685 C CA . ARG A 1 88 ? 6.443 -8.682 -15.231 1.00 96.50 88 ARG A CA 1
ATOM 686 C C . ARG A 1 88 ? 6.272 -7.433 -16.085 1.00 96.50 88 ARG A C 1
ATOM 688 O O . ARG A 1 88 ? 7.151 -7.132 -16.886 1.00 96.50 88 ARG A O 1
ATOM 695 N N . VAL A 1 89 ? 5.186 -6.691 -15.872 1.00 96.19 89 VAL A N 1
ATOM 696 C CA . VAL A 1 89 ? 4.952 -5.406 -16.550 1.00 96.19 89 VAL A CA 1
ATOM 697 C C . VAL A 1 89 ? 5.973 -4.369 -16.096 1.00 96.19 89 VAL A C 1
ATOM 699 O O . VAL A 1 89 ? 6.619 -3.734 -16.928 1.00 96.19 89 VAL A O 1
ATOM 702 N N . THR A 1 90 ? 6.175 -4.243 -14.782 1.00 94.94 90 THR A N 1
ATOM 703 C CA . THR A 1 90 ? 7.152 -3.302 -14.211 1.00 94.94 90 THR A CA 1
ATOM 704 C C . THR A 1 90 ? 8.560 -3.580 -14.741 1.00 94.94 90 THR A C 1
ATOM 706 O O . THR A 1 90 ? 9.284 -2.653 -15.089 1.00 94.94 90 THR A O 1
ATOM 709 N N . ARG A 1 91 ? 8.949 -4.853 -14.875 1.00 96.31 91 ARG A N 1
ATOM 710 C CA . ARG A 1 91 ? 10.233 -5.252 -15.460 1.00 96.31 91 ARG A CA 1
ATOM 711 C C . ARG A 1 91 ? 10.380 -4.792 -16.904 1.00 96.31 91 ARG A C 1
ATOM 713 O O . ARG A 1 91 ? 11.433 -4.267 -17.245 1.00 96.31 91 ARG A O 1
ATOM 720 N N . GLU A 1 92 ? 9.361 -4.984 -17.734 1.00 97.50 92 GLU A N 1
ATOM 721 C CA . GLU A 1 92 ? 9.411 -4.554 -19.134 1.00 97.50 92 GLU A CA 1
ATOM 722 C C . GLU A 1 92 ? 9.535 -3.028 -19.246 1.00 97.50 92 GLU A C 1
ATOM 724 O O . GLU A 1 92 ? 10.341 -2.521 -20.023 1.00 97.50 92 GLU A O 1
ATOM 729 N N . MET A 1 93 ? 8.811 -2.291 -18.396 1.00 95.81 93 MET A N 1
ATOM 730 C CA . MET A 1 93 ? 8.958 -0.837 -18.289 1.00 95.81 93 MET A CA 1
ATOM 731 C C . MET A 1 93 ? 10.370 -0.422 -17.867 1.00 95.81 93 MET A C 1
ATOM 733 O O . MET A 1 93 ? 10.891 0.553 -18.396 1.00 95.81 93 MET A O 1
ATOM 737 N N . MET A 1 94 ? 10.997 -1.162 -16.946 1.00 93.81 94 MET A N 1
ATOM 738 C CA . MET A 1 94 ? 12.368 -0.890 -16.506 1.00 93.81 94 MET A CA 1
ATOM 739 C C . MET A 1 94 ? 13.410 -1.201 -17.588 1.00 93.81 94 MET A C 1
ATOM 741 O O . MET A 1 94 ? 14.408 -0.495 -17.688 1.00 93.81 94 MET A O 1
ATOM 745 N N . ILE A 1 95 ? 13.195 -2.233 -18.411 1.00 97.12 95 ILE A N 1
ATOM 746 C CA . ILE A 1 95 ? 14.090 -2.568 -19.535 1.00 97.12 95 ILE A CA 1
ATOM 747 C C . ILE A 1 95 ? 14.124 -1.433 -20.568 1.00 97.12 95 ILE A C 1
ATOM 749 O O . ILE A 1 95 ? 15.171 -1.165 -21.155 1.00 97.12 95 ILE A O 1
ATOM 753 N N . HIS A 1 96 ? 12.995 -0.756 -20.767 1.00 96.00 96 HIS A N 1
ATOM 754 C CA . HIS A 1 96 ? 12.843 0.363 -21.697 1.00 96.00 96 HIS A CA 1
ATOM 755 C C . HIS A 1 96 ? 12.720 1.715 -20.981 1.00 96.00 96 HIS A C 1
ATOM 757 O O . HIS A 1 96 ? 12.080 2.629 -21.501 1.00 96.00 96 HIS A O 1
ATOM 763 N N . ALA A 1 97 ? 13.297 1.828 -19.784 1.00 93.56 97 ALA A N 1
ATOM 764 C CA . ALA A 1 97 ? 13.165 3.013 -18.952 1.00 93.56 97 ALA A CA 1
ATOM 765 C C . ALA A 1 97 ? 13.795 4.253 -19.599 1.00 93.56 97 ALA A C 1
ATOM 767 O O . ALA A 1 97 ? 14.899 4.198 -20.139 1.00 93.56 97 ALA A O 1
ATOM 768 N N . ASP A 1 98 ? 13.092 5.375 -19.466 1.00 95.56 98 ASP A N 1
ATOM 769 C CA . ASP A 1 98 ? 13.577 6.717 -19.776 1.00 95.56 98 ASP A CA 1
ATOM 770 C C . ASP A 1 98 ? 13.411 7.610 -18.539 1.00 95.56 98 ASP A C 1
ATOM 772 O O . ASP A 1 98 ? 12.407 7.507 -17.826 1.00 95.56 98 ASP A O 1
ATOM 776 N N . ASP A 1 99 ? 14.377 8.493 -18.285 1.00 95.12 99 ASP A N 1
ATOM 777 C CA . ASP A 1 99 ? 14.392 9.327 -17.078 1.00 95.12 99 ASP A CA 1
ATOM 778 C C . ASP A 1 99 ? 13.152 10.229 -16.994 1.00 95.12 99 ASP A C 1
ATOM 780 O O . ASP A 1 99 ? 12.518 10.319 -15.940 1.00 95.12 99 ASP A O 1
ATOM 784 N N . SER A 1 100 ? 12.721 10.813 -18.119 1.00 96.06 100 SER A N 1
ATOM 785 C CA . SER A 1 100 ? 11.557 11.710 -18.145 1.00 96.06 100 SER A CA 1
ATOM 786 C C . SER A 1 100 ? 10.251 10.989 -17.788 1.00 96.06 100 SER A C 1
ATOM 788 O O . SER A 1 100 ? 9.356 11.569 -17.169 1.00 96.06 100 SER A O 1
ATOM 790 N N . GLN A 1 101 ? 10.143 9.697 -18.119 1.00 94.94 101 GLN A N 1
ATOM 791 C CA . GLN A 1 101 ? 9.005 8.864 -17.736 1.00 94.94 101 GL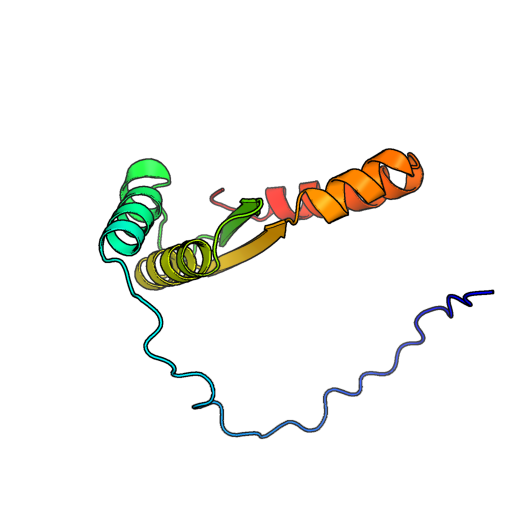N A CA 1
ATOM 792 C C . GLN A 1 101 ? 8.953 8.675 -16.215 1.00 94.94 101 GLN A C 1
ATOM 794 O O . GLN A 1 101 ? 7.886 8.800 -15.607 1.00 94.94 101 GLN A O 1
ATOM 799 N N . TYR A 1 102 ? 10.091 8.367 -15.592 1.00 95.00 102 TYR A N 1
ATOM 800 C CA . TYR A 1 102 ? 10.153 8.084 -14.160 1.00 95.00 102 TYR A CA 1
ATOM 801 C C . TYR A 1 102 ? 10.122 9.344 -13.292 1.00 95.00 102 TYR A C 1
ATOM 803 O O . TYR A 1 102 ? 9.637 9.268 -12.165 1.00 95.00 102 TYR A O 1
ATOM 811 N N . GLU A 1 103 ? 10.507 10.510 -13.817 1.00 96.88 103 GLU A N 1
ATOM 812 C CA . GLU A 1 103 ? 10.232 11.801 -13.173 1.00 96.88 103 GLU A CA 1
ATOM 813 C C . GLU A 1 103 ? 8.723 12.034 -12.995 1.00 96.88 103 GLU A C 1
ATOM 815 O O . GLU A 1 103 ? 8.272 12.436 -11.920 1.00 96.88 103 GLU A O 1
ATOM 820 N N . ILE A 1 104 ? 7.916 11.720 -14.017 1.00 96.25 104 ILE A N 1
ATOM 821 C CA . ILE A 1 104 ? 6.452 11.865 -13.963 1.00 96.25 104 ILE A CA 1
ATOM 822 C C . ILE A 1 104 ? 5.835 10.871 -12.972 1.00 96.25 104 ILE A C 1
ATOM 824 O O . ILE A 1 104 ? 4.981 11.247 -12.159 1.00 96.25 104 ILE A O 1
ATOM 828 N N . ILE A 1 105 ? 6.257 9.603 -13.038 1.00 94.75 105 ILE A N 1
ATOM 829 C CA . ILE A 1 105 ? 5.767 8.544 -12.143 1.00 94.75 105 ILE A CA 1
ATOM 830 C C . ILE A 1 105 ? 6.134 8.885 -10.694 1.00 94.75 105 ILE A C 1
ATOM 832 O O . ILE A 1 105 ? 5.256 8.954 -9.837 1.00 94.75 105 ILE A O 1
ATOM 836 N N . GLY A 1 106 ? 7.409 9.185 -10.436 1.00 95.06 106 GLY A N 1
ATOM 837 C CA . GLY A 1 106 ? 7.911 9.512 -9.105 1.00 95.06 106 GLY A CA 1
ATOM 838 C C . GLY A 1 106 ? 7.271 10.767 -8.517 1.00 95.06 106 GLY A C 1
ATOM 839 O O . GLY A 1 106 ? 6.912 10.772 -7.342 1.00 95.06 106 GLY A O 1
ATOM 840 N N . GLY A 1 107 ? 7.055 11.811 -9.326 1.00 97.06 107 GLY A N 1
ATOM 841 C CA . GLY A 1 107 ? 6.348 13.016 -8.888 1.00 97.06 107 GLY A CA 1
ATOM 842 C C . GLY A 1 107 ? 4.908 12.725 -8.460 1.00 97.06 107 GLY A C 1
ATOM 843 O O . GLY A 1 107 ? 4.475 13.156 -7.391 1.00 97.06 107 GLY A O 1
ATOM 844 N N . SER A 1 108 ? 4.190 11.926 -9.253 1.00 95.31 108 SER A N 1
ATOM 845 C CA . SER A 1 108 ? 2.811 11.522 -8.946 1.00 95.31 108 SER A CA 1
ATOM 846 C C . SER A 1 108 ? 2.726 10.684 -7.668 1.00 95.31 108 SER A C 1
ATOM 848 O O . SER A 1 108 ? 1.817 10.874 -6.858 1.00 95.31 108 SER A O 1
ATOM 850 N N . ASP A 1 109 ? 3.685 9.780 -7.471 1.00 94.69 109 ASP A N 1
ATOM 851 C CA . ASP A 1 109 ? 3.740 8.887 -6.314 1.00 94.69 109 ASP A CA 1
ATOM 852 C C . ASP A 1 109 ? 4.077 9.642 -5.037 1.00 94.69 109 ASP A C 1
ATOM 854 O O . ASP A 1 109 ? 3.406 9.482 -4.021 1.00 94.69 109 ASP A O 1
ATOM 858 N N . LEU A 1 110 ? 5.051 10.543 -5.106 1.00 96.25 110 LEU A N 1
ATOM 859 C CA . LEU A 1 110 ? 5.424 11.408 -3.997 1.00 96.25 110 LEU A CA 1
ATOM 860 C C . LEU A 1 110 ? 4.267 12.329 -3.583 1.00 96.25 110 LEU A C 1
ATOM 862 O O . LEU A 1 110 ? 4.012 12.514 -2.390 1.00 96.25 110 LEU A O 1
ATOM 866 N N . ASP A 1 111 ? 3.529 12.880 -4.545 1.00 96.12 111 ASP A N 1
ATOM 867 C CA . ASP A 1 111 ? 2.345 13.694 -4.264 1.00 96.12 111 ASP A CA 1
ATOM 868 C C . ASP A 1 111 ? 1.184 12.883 -3.689 1.00 96.12 111 ASP A C 1
ATOM 870 O O . ASP A 1 111 ? 0.381 13.422 -2.917 1.00 96.12 111 ASP A O 1
ATOM 874 N N . LEU A 1 112 ? 1.082 11.601 -4.046 1.00 94.31 112 LEU A N 1
ATOM 875 C CA . LEU A 1 112 ? 0.132 10.689 -3.428 1.00 94.31 112 LEU A CA 1
ATOM 876 C C . LEU A 1 112 ? 0.548 10.384 -1.986 1.00 94.31 112 LEU A C 1
ATOM 878 O O . LEU A 1 112 ? -0.260 10.607 -1.090 1.00 94.31 112 LEU A O 1
ATOM 882 N N . MET A 1 113 ? 1.802 9.980 -1.750 1.00 94.75 113 MET A N 1
ATOM 883 C CA . MET A 1 113 ? 2.353 9.677 -0.419 1.00 94.75 113 MET A CA 1
ATOM 884 C C . MET A 1 113 ? 2.115 10.794 0.585 1.00 94.75 113 MET A C 1
ATOM 886 O O . MET A 1 113 ? 1.669 10.537 1.697 1.00 94.75 113 MET A O 1
ATOM 890 N N . LYS A 1 114 ? 2.353 12.046 0.182 1.00 96.44 114 LYS A N 1
ATOM 891 C CA . LYS A 1 114 ? 2.147 13.224 1.039 1.00 96.44 114 LYS A CA 1
ATOM 892 C C . LYS A 1 114 ? 0.712 13.386 1.546 1.00 96.44 114 LYS A C 1
ATOM 894 O O . LYS A 1 114 ? 0.499 14.113 2.511 1.00 96.44 114 LYS A O 1
ATOM 899 N N . LYS A 1 115 ? -0.271 12.791 0.867 1.00 96.19 115 LYS A N 1
ATOM 900 C CA . LYS A 1 115 ? -1.696 12.872 1.219 1.00 96.19 115 LYS A CA 1
ATOM 901 C C . LYS A 1 115 ? -2.167 11.679 2.050 1.00 96.19 115 LYS A C 1
ATOM 903 O O . LYS A 1 115 ? -3.334 11.666 2.428 1.00 96.19 115 LYS A O 1
ATOM 908 N N . MET A 1 116 ? -1.323 10.668 2.246 1.00 96.25 116 MET A N 1
ATOM 909 C CA . MET A 1 116 ? -1.679 9.443 2.957 1.00 96.25 116 MET A CA 1
ATOM 910 C C . MET A 1 116 ? -1.276 9.554 4.423 1.00 96.25 116 MET A C 1
ATOM 912 O O . MET A 1 116 ? -0.226 10.105 4.747 1.00 96.25 116 MET A O 1
ATOM 916 N N . ASP A 1 117 ? -2.105 8.996 5.296 1.00 96.31 117 ASP A N 1
ATOM 917 C CA . ASP A 1 117 ? -1.857 8.939 6.737 1.00 96.31 117 ASP A CA 1
ATOM 918 C C . ASP A 1 117 ? -1.173 7.622 7.133 1.00 96.31 117 ASP A C 1
ATOM 920 O O . ASP A 1 117 ? -0.462 7.557 8.135 1.00 96.31 117 ASP A O 1
ATOM 924 N N . CYS A 1 118 ? -1.389 6.560 6.349 1.00 92.69 118 CYS A N 1
ATOM 925 C CA . CYS A 1 118 ? -0.819 5.230 6.559 1.00 92.69 118 CYS A CA 1
ATOM 926 C C . CYS A 1 118 ? -0.399 4.593 5.229 1.00 92.69 118 CYS A C 1
ATOM 928 O O . CYS A 1 118 ? -1.019 4.843 4.190 1.00 92.69 118 CYS A O 1
ATOM 930 N N . TYR A 1 119 ? 0.610 3.726 5.298 1.00 89.81 119 TYR A N 1
ATOM 931 C CA . TYR A 1 119 ? 1.139 2.923 4.197 1.00 89.81 119 TYR A CA 1
ATOM 932 C C . TYR A 1 119 ? 1.359 1.487 4.680 1.00 89.81 119 TYR A C 1
ATOM 934 O O . TYR A 1 119 ? 1.977 1.342 5.762 1.00 89.81 119 TYR A O 1
#

Sequence (119 aa):
MFRWTRFSSGSPFAALDAPAARVYSSPAMHDPRVDQLARQLVQYSTQVKKGDLVWLDCYDVPNCVPLALIRAVVAAKARPVVRLHDTRVTREMMIHADDSQYEIIGGSDLDLMKKMDCY

pLDDT: mean 82.97, std 22.62, range [27.02, 98.06]